Protein AF-A0A9D4KM71-F1 (afdb_monomer_lite)

Secondary structure (DSSP, 8-state):
-EEEEEEEEPPTT-EEEEEEEEEPPTT--EEEEEEEE--TT-EEEEEEEEE--SS--EEEEEEEE--

Radius of gyration: 13.97 Å; chains: 1; bounding box: 32×14×34 Å

Foldseek 3Di:
DEEEEEEEEDDALEEEEAEEEEEDDPPDAYEYEYEYEDEPNYHYHYYYDYDDDPPHNYHYDYYYDYD

pLDDT: mean 83.38, std 6.77, range [58.06, 92.5]

Organism: Dreissena polymorpha (NCBI:txid45954)

Sequence (67 aa):
MATVTQKMYIPSGTMATVSQRMYIPRDTIATVNQRMYIPSGTMATVTQRTYRPCDPMATMTQRLYIP

Structure (mmCIF, N/CA/C/O backbone):
data_AF-A0A9D4KM71-F1
#
_entry.id   AF-A0A9D4KM71-F1
#
loop_
_atom_site.group_PDB
_atom_site.id
_atom_site.type_symbol
_atom_site.label_atom_id
_atom_site.label_alt_id
_atom_site.label_comp_id
_atom_site.label_asym_id
_atom_site.label_entity_id
_atom_site.labe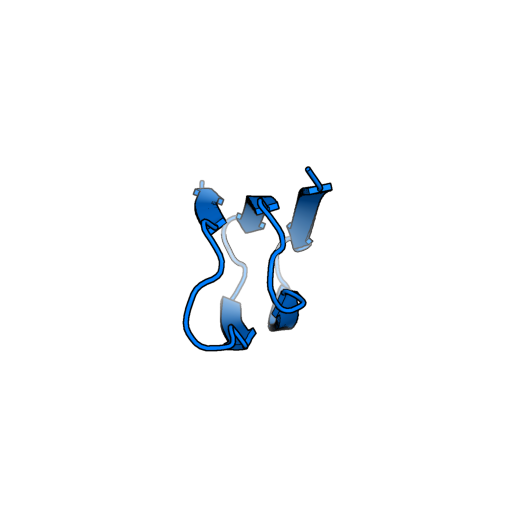l_seq_id
_atom_site.pdbx_PDB_ins_code
_atom_site.Cartn_x
_atom_site.Cartn_y
_atom_site.Cartn_z
_atom_site.occupancy
_atom_site.B_iso_or_equiv
_atom_site.auth_seq_id
_atom_site.auth_comp_id
_atom_site.auth_asym_id
_atom_site.auth_atom_id
_atom_site.pdbx_PDB_model_num
ATOM 1 N N . MET A 1 1 ? 16.591 5.118 -9.183 1.00 75.56 1 MET A N 1
ATOM 2 C CA . MET A 1 1 ? 16.066 4.365 -8.022 1.00 75.56 1 MET A CA 1
ATOM 3 C C . MET A 1 1 ? 14.781 5.033 -7.568 1.00 75.56 1 MET A C 1
ATOM 5 O O . MET A 1 1 ? 14.791 6.243 -7.387 1.00 75.56 1 MET A O 1
ATOM 9 N N . ALA A 1 2 ? 13.692 4.280 -7.434 1.00 80.25 2 ALA A N 1
ATOM 10 C CA . ALA A 1 2 ? 12.399 4.795 -6.987 1.00 80.25 2 ALA A CA 1
ATOM 11 C C . ALA A 1 2 ? 12.006 4.159 -5.650 1.00 80.25 2 ALA A C 1
ATOM 13 O O . ALA A 1 2 ? 12.115 2.945 -5.486 1.00 80.25 2 ALA A O 1
ATOM 14 N N . THR A 1 3 ? 11.514 4.963 -4.710 1.00 85.88 3 THR A N 1
ATOM 15 C CA . THR A 1 3 ? 10.999 4.461 -3.432 1.00 85.88 3 THR A CA 1
ATOM 16 C C . THR A 1 3 ? 9.542 4.858 -3.287 1.00 85.88 3 THR A C 1
ATOM 18 O O . THR A 1 3 ? 9.213 6.041 -3.315 1.00 85.88 3 THR A O 1
ATOM 21 N N . VAL A 1 4 ? 8.670 3.872 -3.095 1.00 84.75 4 VAL A N 1
ATOM 22 C CA . VAL A 1 4 ? 7.243 4.089 -2.851 1.00 84.75 4 VAL A CA 1
ATOM 23 C C . VAL A 1 4 ? 6.918 3.618 -1.445 1.00 84.75 4 VAL A C 1
ATOM 25 O O . VAL A 1 4 ? 7.182 2.471 -1.087 1.00 84.75 4 VAL A O 1
ATOM 28 N N . THR A 1 5 ? 6.328 4.501 -0.642 1.00 89.69 5 THR A N 1
ATOM 29 C CA . THR A 1 5 ? 5.813 4.147 0.683 1.00 89.69 5 THR A CA 1
ATOM 30 C C . THR A 1 5 ? 4.325 4.427 0.738 1.00 89.69 5 THR A C 1
ATOM 32 O O . THR A 1 5 ? 3.897 5.542 0.458 1.00 89.69 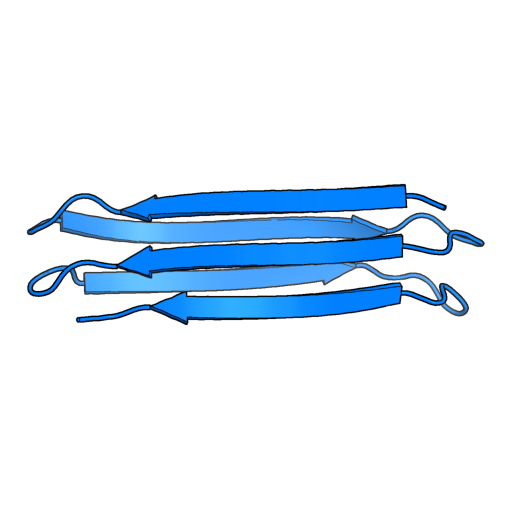5 THR A O 1
ATOM 35 N N . GLN A 1 6 ? 3.539 3.429 1.130 1.00 88.62 6 GLN A N 1
ATOM 36 C CA . GLN A 1 6 ? 2.105 3.582 1.327 1.00 88.62 6 GLN A CA 1
ATOM 37 C C . GLN A 1 6 ? 1.717 3.149 2.740 1.00 88.62 6 GLN A C 1
ATOM 39 O O . GLN A 1 6 ? 2.168 2.115 3.241 1.00 88.62 6 GLN A O 1
ATOM 44 N N . LYS A 1 7 ? 0.871 3.954 3.384 1.00 91.88 7 LYS A N 1
ATOM 45 C CA . LYS A 1 7 ? 0.253 3.638 4.671 1.00 91.88 7 LYS A CA 1
ATOM 46 C C . LYS A 1 7 ? -1.257 3.678 4.504 1.00 91.88 7 LYS A C 1
ATOM 48 O O . LYS A 1 7 ? -1.774 4.616 3.906 1.00 91.88 7 LYS A O 1
ATOM 53 N N . MET A 1 8 ? -1.940 2.675 5.037 1.00 90.31 8 MET A N 1
ATOM 54 C CA . MET A 1 8 ? -3.394 2.594 5.017 1.00 90.31 8 MET A CA 1
ATOM 55 C C . MET A 1 8 ? -3.930 2.301 6.413 1.00 90.31 8 MET A C 1
ATOM 57 O O . MET A 1 8 ? -3.405 1.431 7.110 1.00 90.31 8 MET A O 1
ATOM 61 N N . TYR A 1 9 ? -4.978 3.027 6.790 1.00 90.88 9 TYR A N 1
ATOM 62 C CA . TYR A 1 9 ? -5.705 2.857 8.039 1.00 90.88 9 TYR A CA 1
ATOM 63 C C . TYR A 1 9 ? -7.161 2.542 7.716 1.00 90.88 9 TYR A C 1
ATOM 65 O O . TYR A 1 9 ? -7.807 3.312 7.005 1.00 90.88 9 TYR A O 1
ATOM 73 N N . ILE A 1 10 ? -7.658 1.413 8.212 1.00 88.81 10 ILE A N 1
ATOM 74 C CA . ILE A 1 10 ? -9.068 1.046 8.077 1.00 88.81 10 ILE A CA 1
ATOM 75 C C . ILE A 1 10 ? -9.794 1.477 9.361 1.00 88.81 10 ILE A C 1
ATOM 77 O O . ILE A 1 10 ? -9.295 1.184 10.444 1.00 88.81 10 ILE A O 1
ATOM 8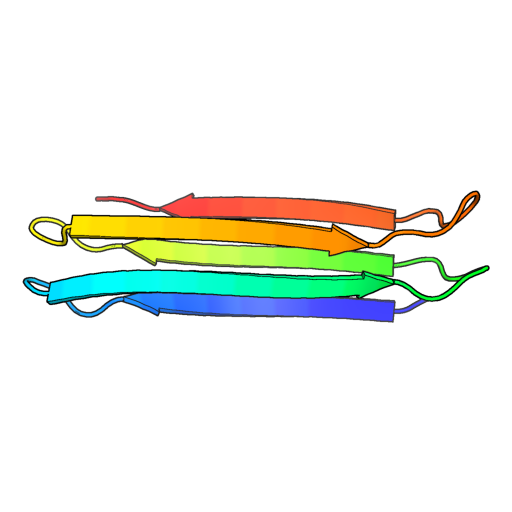1 N N . PRO A 1 11 ? -10.930 2.190 9.286 1.00 85.62 11 PRO A N 1
ATOM 82 C CA . PRO A 1 11 ? -11.711 2.534 10.473 1.00 85.62 11 PRO A CA 1
ATOM 83 C C . PRO A 1 11 ? -12.281 1.298 11.188 1.00 85.62 11 PRO A C 1
ATOM 85 O O . PRO A 1 11 ? -12.614 0.300 10.549 1.00 85.62 11 PRO A O 1
ATOM 88 N N . SER A 1 12 ? -12.432 1.379 12.511 1.00 88.12 12 SER A N 1
ATOM 89 C CA . SER A 1 12 ? -12.984 0.296 13.336 1.00 88.12 12 SER A CA 1
ATOM 90 C C . SER A 1 12 ? -14.466 0.048 13.095 1.00 88.12 12 SER A C 1
ATOM 92 O O . SER A 1 12 ? -15.209 0.948 12.707 1.00 88.12 12 SER A O 1
ATOM 94 N N . GLY A 1 13 ? -14.891 -1.197 13.336 1.00 81.69 13 GLY A N 1
ATOM 95 C CA . GLY A 1 13 ? -16.294 -1.602 13.217 1.00 81.69 13 GLY A CA 1
ATOM 96 C C . GLY A 1 13 ? -16.833 -1.542 11.788 1.00 81.69 13 GLY A C 1
ATOM 97 O O . GLY A 1 13 ? -18.045 -1.512 11.592 1.00 81.69 13 GLY A O 1
ATOM 98 N N . THR A 1 14 ? -15.948 -1.492 10.789 1.00 81.00 14 THR A N 1
ATOM 99 C CA . THR A 1 14 ? -16.337 -1.433 9.380 1.00 81.00 14 THR A CA 1
ATOM 100 C C . THR A 1 14 ? -16.114 -2.766 8.674 1.00 81.00 14 THR A C 1
ATOM 102 O O . THR A 1 14 ? -15.329 -3.617 9.100 1.00 81.00 14 THR A O 1
ATOM 105 N N . MET A 1 15 ? -16.820 -2.942 7.559 1.00 87.31 15 MET A N 1
ATOM 106 C CA . MET A 1 15 ? -16.448 -3.919 6.544 1.00 87.31 15 MET A CA 1
ATOM 107 C C . MET A 1 15 ? -15.694 -3.183 5.443 1.00 87.31 15 MET A C 1
ATOM 109 O O . MET A 1 15 ? -16.217 -2.223 4.877 1.00 87.31 15 MET A O 1
ATOM 113 N N . ALA A 1 16 ? -14.473 -3.618 5.145 1.00 84.12 16 A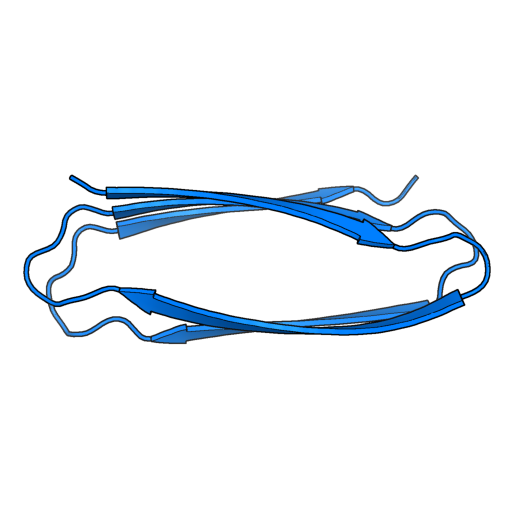LA A N 1
ATOM 114 C CA . ALA A 1 16 ? -13.620 -2.956 4.170 1.00 84.12 16 ALA A CA 1
ATOM 115 C C . ALA A 1 16 ? -13.064 -3.947 3.147 1.00 84.12 16 ALA A C 1
ATOM 117 O O . ALA A 1 16 ? -12.471 -4.970 3.489 1.00 84.12 16 ALA A O 1
ATOM 118 N N 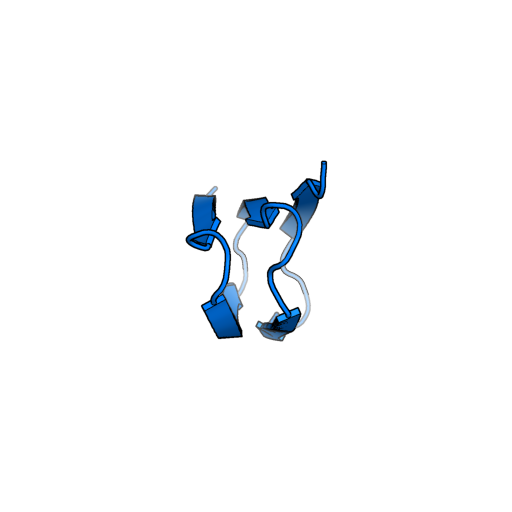. THR A 1 17 ? -13.190 -3.606 1.868 1.00 88.31 17 THR A N 1
ATOM 119 C CA . THR A 1 17 ? -12.495 -4.308 0.788 1.00 88.31 17 THR A CA 1
ATOM 120 C C . THR A 1 17 ? -11.448 -3.382 0.198 1.00 88.31 17 THR A C 1
ATOM 122 O O . THR A 1 17 ? -11.765 -2.344 -0.377 1.00 88.31 17 THR A O 1
ATOM 125 N N . VAL A 1 18 ? -10.182 -3.766 0.331 1.00 84.94 18 VAL A N 1
ATOM 126 C CA . VAL A 1 18 ? -9.043 -3.002 -0.172 1.00 84.94 18 VAL A CA 1
ATOM 127 C C . VAL A 1 18 ? -8.415 -3.756 -1.334 1.00 84.94 18 VAL A C 1
ATOM 129 O O . VAL A 1 18 ? -7.923 -4.871 -1.175 1.00 84.94 18 VAL A O 1
ATOM 132 N N . SER A 1 19 ? -8.380 -3.119 -2.502 1.00 87.06 19 SER A N 1
ATOM 133 C CA . SER A 1 19 ? -7.675 -3.626 -3.681 1.00 87.06 19 SER A CA 1
ATOM 134 C C . SER A 1 19 ? -6.576 -2.661 -4.097 1.00 87.06 19 SER A C 1
ATOM 136 O O . SER A 1 19 ? -6.842 -1.499 -4.388 1.00 87.06 19 SER A O 1
ATOM 138 N N . GLN A 1 20 ? -5.338 -3.149 -4.153 1.00 84.56 20 GLN A N 1
ATOM 139 C CA . GLN A 1 20 ? -4.184 -2.355 -4.567 1.00 84.56 20 GLN A CA 1
ATOM 140 C C . GLN A 1 20 ? -3.524 -2.957 -5.803 1.00 84.56 20 GLN A C 1
ATOM 142 O O . GLN A 1 20 ? -3.303 -4.168 -5.883 1.00 84.56 20 GLN A O 1
ATOM 147 N N . ARG A 1 21 ? -3.183 -2.091 -6.761 1.00 85.94 21 ARG A N 1
ATOM 148 C CA . ARG A 1 21 ? -2.396 -2.446 -7.943 1.00 85.94 21 ARG A CA 1
ATOM 149 C C . ARG A 1 21 ? -1.148 -1.589 -8.007 1.00 85.94 21 ARG A C 1
ATOM 151 O O . ARG A 1 21 ? -1.221 -0.377 -7.826 1.00 85.94 21 ARG A O 1
ATOM 158 N N . MET A 1 22 ? -0.025 -2.228 -8.292 1.00 83.94 22 MET A N 1
ATOM 159 C CA . MET A 1 22 ? 1.250 -1.557 -8.482 1.00 83.94 22 MET A CA 1
ATOM 160 C C . MET A 1 22 ? 1.894 -2.003 -9.787 1.00 83.94 22 MET A C 1
ATOM 162 O O . MET A 1 22 ? 1.931 -3.197 -10.082 1.00 83.94 22 MET A O 1
ATOM 166 N N . TYR A 1 23 ? 2.424 -1.036 -10.531 1.00 84.56 23 TYR A N 1
ATOM 167 C CA . TYR A 1 23 ? 3.199 -1.260 -11.745 1.00 84.56 23 TYR A CA 1
ATOM 168 C C . TYR A 1 23 ? 4.619 -0.762 -11.508 1.00 84.56 23 TYR A C 1
ATOM 170 O O . TYR A 1 23 ? 4.815 0.406 -11.176 1.00 84.56 23 TYR A O 1
ATOM 178 N N . ILE A 1 24 ? 5.595 -1.654 -11.654 1.00 81.44 24 ILE A N 1
ATOM 179 C CA . ILE A 1 24 ? 7.012 -1.289 -11.623 1.00 81.44 24 ILE A CA 1
ATOM 180 C C . ILE A 1 24 ? 7.508 -1.245 -13.073 1.00 81.44 24 ILE A C 1
ATOM 182 O O . ILE A 1 24 ? 7.384 -2.258 -13.763 1.00 81.44 24 ILE A O 1
ATOM 186 N N . PRO A 1 25 ? 8.032 -0.104 -13.558 1.00 77.88 25 PRO A N 1
ATOM 187 C CA . PRO A 1 25 ? 8.585 -0.006 -14.908 1.00 77.88 25 PRO A CA 1
ATOM 188 C C . PRO A 1 25 ? 9.797 -0.929 -15.128 1.00 77.88 25 PRO A C 1
ATOM 190 O O . PRO A 1 25 ? 10.443 -1.363 -14.171 1.00 77.88 25 PRO A O 1
ATOM 193 N N . ARG A 1 26 ? 10.118 -1.209 -16.401 1.00 76.50 26 ARG A N 1
ATOM 194 C CA . ARG A 1 26 ? 11.351 -1.921 -16.794 1.00 76.50 26 ARG A CA 1
ATOM 195 C C . ARG A 1 26 ? 12.595 -1.148 -16.354 1.00 76.50 26 ARG A C 1
ATOM 197 O O . ARG A 1 26 ? 12.523 0.061 -16.131 1.00 76.50 26 ARG A O 1
ATOM 204 N N . ASP A 1 27 ? 13.698 -1.873 -16.170 1.00 72.06 27 ASP A N 1
ATOM 205 C CA . ASP A 1 27 ? 15.033 -1.326 -15.876 1.00 72.06 27 ASP A CA 1
ATOM 206 C C . ASP A 1 27 ? 15.085 -0.383 -14.660 1.00 72.06 27 ASP A C 1
ATOM 208 O O . ASP A 1 27 ? 15.943 0.490 -14.539 1.00 72.06 27 ASP A O 1
ATOM 212 N N . THR A 1 28 ? 14.140 -0.544 -13.730 1.00 73.12 28 THR A N 1
ATOM 213 C CA . THR A 1 28 ? 14.009 0.313 -12.554 1.00 73.12 28 THR A CA 1
ATOM 214 C C . THR A 1 28 ? 14.371 -0.457 -11.293 1.00 73.12 28 THR A C 1
ATOM 216 O O . THR A 1 28 ? 13.754 -1.473 -10.973 1.00 73.12 28 THR A O 1
ATOM 219 N N . ILE A 1 29 ? 15.316 0.082 -10.516 1.00 79.69 29 ILE A N 1
ATOM 220 C CA . ILE A 1 29 ? 15.508 -0.331 -9.122 1.00 79.69 29 ILE A CA 1
ATOM 221 C C . ILE A 1 29 ? 14.424 0.335 -8.276 1.00 79.69 29 ILE A C 1
ATOM 223 O O . ILE A 1 29 ? 14.390 1.571 -8.181 1.00 79.69 29 ILE A O 1
ATOM 227 N N . ALA A 1 30 ? 13.553 -0.472 -7.669 1.00 82.19 30 ALA A N 1
ATOM 228 C CA . ALA A 1 30 ? 12.415 0.013 -6.897 1.00 82.19 30 ALA A CA 1
ATOM 229 C C . ALA A 1 30 ? 12.352 -0.593 -5.489 1.00 82.19 30 ALA A C 1
ATOM 231 O O . ALA A 1 30 ? 12.379 -1.811 -5.320 1.00 82.19 30 ALA A O 1
ATOM 232 N N . THR A 1 31 ? 12.174 0.255 -4.479 1.00 86.12 31 THR A N 1
ATOM 233 C CA . THR A 1 31 ? 11.880 -0.176 -3.108 1.00 86.12 31 THR A CA 1
ATOM 234 C C . THR A 1 31 ? 10.453 0.202 -2.763 1.00 86.12 31 THR A C 1
ATOM 236 O O . THR A 1 31 ? 10.069 1.369 -2.824 1.00 86.12 31 THR A O 1
ATOM 239 N N . VAL A 1 32 ? 9.654 -0.781 -2.373 1.00 85.31 32 VAL A N 1
ATOM 240 C CA . VAL A 1 32 ? 8.241 -0.588 -2.059 1.00 85.31 32 VAL A CA 1
ATOM 241 C C . VAL A 1 32 ? 7.982 -1.018 -0.627 1.00 85.31 32 VAL A C 1
ATOM 243 O O . VAL A 1 32 ? 8.201 -2.172 -0.269 1.00 85.31 32 VAL A O 1
ATOM 246 N N . ASN A 1 33 ? 7.478 -0.089 0.181 1.00 88.62 33 ASN A N 1
ATOM 247 C CA . ASN A 1 33 ? 7.096 -0.332 1.565 1.00 88.62 33 ASN A CA 1
ATOM 248 C C . ASN A 1 33 ? 5.607 -0.062 1.757 1.00 88.62 33 ASN A C 1
ATOM 250 O O . ASN A 1 33 ? 5.130 1.050 1.537 1.00 88.62 33 ASN A O 1
ATOM 254 N N . GLN A 1 34 ? 4.873 -1.061 2.228 1.00 89.19 34 GLN A N 1
ATOM 255 C CA . GLN A 1 34 ? 3.452 -0.935 2.519 1.00 89.19 34 GLN A CA 1
ATOM 256 C C . GLN A 1 34 ? 3.172 -1.287 3.968 1.00 89.19 34 GLN A C 1
ATOM 258 O O . GLN A 1 34 ? 3.646 -2.299 4.484 1.00 89.19 34 GLN A O 1
ATOM 263 N N . ARG A 1 35 ? 2.389 -0.435 4.628 1.00 91.94 35 ARG A N 1
ATOM 264 C CA . ARG A 1 35 ? 1.892 -0.680 5.979 1.00 91.94 35 ARG A CA 1
ATOM 265 C C . ARG A 1 35 ? 0.384 -0.550 6.007 1.00 91.94 35 ARG A C 1
ATOM 267 O O . ARG A 1 35 ? -0.155 0.452 5.543 1.00 91.94 35 ARG A O 1
ATOM 274 N N . MET A 1 36 ? -0.271 -1.541 6.587 1.00 90.81 36 MET A N 1
ATOM 275 C CA . MET A 1 36 ? -1.710 -1.540 6.785 1.00 90.81 36 MET A CA 1
ATOM 276 C C . MET A 1 36 ? -2.036 -1.762 8.255 1.00 90.81 36 MET A C 1
ATOM 278 O O . MET A 1 36 ? -1.474 -2.660 8.879 1.00 90.81 36 MET A O 1
ATOM 282 N N . TYR A 1 37 ? -2.932 -0.932 8.782 1.00 92.50 37 TYR A N 1
ATOM 283 C CA . TYR A 1 37 ? -3.499 -1.064 10.116 1.00 92.50 37 TYR A CA 1
ATOM 284 C C . TYR A 1 37 ? -4.981 -1.413 9.997 1.00 92.50 37 TYR A C 1
ATOM 286 O O . TYR A 1 37 ? -5.740 -0.671 9.364 1.00 92.50 37 TYR A O 1
ATOM 294 N N . ILE A 1 38 ? -5.372 -2.533 10.601 1.00 89.56 38 ILE A N 1
ATOM 295 C CA . ILE A 1 38 ? -6.753 -3.009 10.642 1.00 89.56 38 ILE A CA 1
ATOM 296 C C . ILE A 1 38 ? -7.136 -3.155 12.117 1.00 89.56 38 ILE A C 1
ATOM 298 O O . ILE A 1 38 ? -6.612 -4.051 12.769 1.00 89.56 38 ILE A O 1
ATOM 302 N N . PRO A 1 39 ? -7.990 -2.281 12.670 1.00 88.38 39 PRO A N 1
ATOM 303 C CA . PRO A 1 39 ? -8.422 -2.371 14.059 1.00 88.38 39 PRO A CA 1
ATOM 304 C C . PRO A 1 39 ? -9.303 -3.597 14.304 1.00 88.38 39 PRO A C 1
ATOM 306 O O . PRO A 1 39 ? -9.976 -4.095 13.395 1.00 88.38 39 PRO A O 1
ATOM 309 N N . SER A 1 40 ? -9.352 -4.033 15.561 1.00 83.88 40 SER A N 1
ATOM 310 C CA . SER A 1 40 ? -10.234 -5.107 16.013 1.00 83.88 40 SER A CA 1
ATOM 311 C C . SER A 1 40 ? -11.710 -4.799 15.715 1.00 83.88 40 SER A C 1
ATOM 313 O O . SER A 1 40 ? -12.130 -3.642 15.612 1.00 83.88 40 SER A O 1
ATOM 315 N N . GLY A 1 41 ? -12.502 -5.853 15.498 1.00 81.69 41 GLY A N 1
ATOM 316 C CA . GLY A 1 41 ? -13.914 -5.729 15.109 1.00 81.69 41 GLY A CA 1
ATOM 317 C C . GLY A 1 41 ? -14.147 -5.280 13.660 1.00 81.69 41 GLY A C 1
ATOM 318 O O . GLY A 1 41 ? -15.282 -4.997 13.288 1.00 81.69 41 GLY A O 1
ATOM 319 N N . THR A 1 42 ? -13.097 -5.220 12.838 1.00 86.19 42 THR A N 1
ATOM 320 C CA . THR A 1 42 ? -13.184 -4.889 11.408 1.00 86.19 42 THR A CA 1
ATOM 321 C C . THR A 1 42 ? -13.070 -6.160 10.580 1.00 86.19 42 THR A C 1
ATOM 323 O O . THR A 1 42 ? -12.103 -6.908 10.721 1.00 86.19 42 THR A O 1
ATOM 326 N N . MET A 1 43 ? -14.016 -6.391 9.672 1.00 85.25 43 MET A N 1
ATOM 327 C CA . MET A 1 43 ? -13.869 -7.437 8.659 1.00 85.25 43 MET A CA 1
ATOM 328 C C . MET A 1 43 ? -13.232 -6.824 7.419 1.00 85.25 43 MET A C 1
ATOM 330 O O . MET A 1 43 ? -13.841 -6.001 6.736 1.00 85.25 43 MET A O 1
ATOM 334 N N . ALA A 1 44 ? -11.989 -7.206 7.140 1.00 85.94 44 ALA A N 1
ATOM 335 C CA . ALA A 1 44 ? -11.226 -6.641 6.040 1.00 85.94 44 ALA A CA 1
ATOM 336 C C . ALA A 1 44 ? -10.761 -7.719 5.062 1.00 85.94 44 ALA A C 1
ATOM 338 O O . ALA A 1 44 ? -10.154 -8.717 5.449 1.00 85.94 44 ALA A O 1
ATOM 339 N N . THR A 1 45 ? -10.990 -7.482 3.774 1.00 87.50 45 THR A N 1
ATOM 340 C CA . THR A 1 45 ? -10.407 -8.279 2.692 1.00 87.50 45 THR A CA 1
ATOM 341 C C . THR A 1 45 ? -9.412 -7.422 1.935 1.00 87.50 45 THR A C 1
ATOM 343 O O . THR A 1 45 ? -9.762 -6.366 1.407 1.00 87.50 45 THR A O 1
ATOM 346 N N . VAL A 1 46 ? -8.164 -7.882 1.870 1.00 83.81 46 VAL A N 1
ATOM 347 C CA . VAL A 1 46 ? -7.062 -7.139 1.260 1.00 83.81 46 VAL A CA 1
ATOM 348 C C . VAL A 1 46 ? -6.496 -7.955 0.114 1.00 83.81 46 VAL A C 1
ATOM 350 O O . VAL A 1 46 ? -5.992 -9.054 0.314 1.00 83.81 46 VAL A O 1
ATOM 353 N N . THR A 1 47 ? -6.565 -7.407 -1.095 1.00 86.62 47 THR A N 1
ATOM 354 C CA . THR A 1 47 ? -5.955 -8.007 -2.282 1.00 86.62 47 THR A CA 1
ATOM 355 C C . THR A 1 47 ? -4.912 -7.065 -2.853 1.00 86.62 47 THR A C 1
ATOM 357 O O . THR A 1 47 ? -5.173 -5.883 -3.089 1.00 86.62 47 THR A O 1
ATOM 360 N N . GLN A 1 48 ? -3.727 -7.601 -3.128 1.00 83.69 48 GLN A N 1
ATOM 361 C CA . GLN A 1 48 ? -2.656 -6.867 -3.781 1.00 83.69 48 GLN A CA 1
ATOM 362 C C . GLN A 1 48 ? -2.226 -7.576 -5.060 1.00 83.69 48 GLN A C 1
ATOM 364 O O . GLN A 1 48 ? -1.999 -8.783 -5.066 1.00 83.69 48 GLN A O 1
ATOM 369 N N . ARG A 1 49 ? -2.089 -6.809 -6.145 1.00 84.81 49 ARG A N 1
ATOM 370 C CA . ARG A 1 49 ? -1.441 -7.269 -7.373 1.00 84.81 49 ARG A CA 1
ATOM 371 C C . ARG A 1 49 ? -0.287 -6.361 -7.733 1.00 84.81 49 ARG A C 1
ATOM 373 O O . ARG A 1 49 ? -0.446 -5.143 -7.832 1.00 84.81 49 ARG A O 1
ATOM 380 N N . THR A 1 50 ? 0.842 -6.986 -8.010 1.00 81.50 50 THR A N 1
ATOM 381 C CA . THR A 1 50 ? 2.029 -6.302 -8.494 1.00 81.50 50 THR A CA 1
ATOM 382 C C . THR A 1 50 ? 2.358 -6.818 -9.880 1.00 81.50 50 THR A C 1
ATOM 384 O O . THR A 1 50 ? 2.558 -8.014 -10.064 1.00 81.50 50 THR A O 1
ATOM 387 N N . TYR A 1 51 ? 2.461 -5.901 -10.835 1.00 83.56 51 TYR A N 1
ATOM 388 C CA . TYR A 1 51 ? 2.976 -6.181 -12.164 1.00 83.56 51 TYR A CA 1
ATOM 389 C C . TYR A 1 51 ? 4.432 -5.741 -12.238 1.00 83.56 51 TYR A C 1
ATOM 391 O O . TYR A 1 51 ? 4.762 -4.575 -11.993 1.00 83.56 51 TYR A O 1
ATOM 399 N N . ARG A 1 52 ? 5.298 -6.700 -12.562 1.00 77.00 52 ARG A N 1
ATOM 400 C CA . ARG A 1 52 ? 6.724 -6.494 -12.789 1.00 77.00 52 ARG A CA 1
ATOM 401 C C . ARG A 1 52 ? 7.085 -7.113 -14.138 1.00 77.00 52 ARG A C 1
ATOM 403 O O . ARG A 1 52 ? 6.702 -8.257 -14.375 1.00 77.00 52 ARG A O 1
ATOM 410 N N . PRO A 1 53 ? 7.774 -6.385 -15.024 1.00 74.06 53 PRO A N 1
ATOM 411 C CA . PRO A 1 53 ? 8.384 -6.987 -16.206 1.00 74.06 53 PRO A CA 1
ATOM 412 C C . PRO A 1 53 ? 9.492 -7.985 -15.805 1.00 74.06 53 PRO A C 1
ATOM 414 O O . PRO A 1 53 ? 9.839 -8.054 -14.629 1.00 74.06 53 PRO A O 1
ATOM 417 N N . CYS A 1 54 ? 10.047 -8.753 -16.753 1.00 58.06 54 CYS A N 1
ATOM 418 C CA . CYS A 1 54 ? 11.342 -9.413 -16.526 1.00 58.06 54 CYS A CA 1
ATOM 419 C C . CYS A 1 54 ? 12.405 -8.342 -16.238 1.00 58.06 54 CYS A C 1
ATOM 421 O O . CYS A 1 54 ? 12.355 -7.260 -16.825 1.00 58.06 54 CYS A O 1
ATOM 423 N N . ASP A 1 55 ? 13.314 -8.651 -15.313 1.00 61.03 55 ASP A N 1
ATOM 424 C CA . ASP A 1 55 ? 14.533 -7.889 -14.988 1.00 61.03 55 ASP A CA 1
ATOM 425 C C . ASP A 1 55 ? 14.488 -6.637 -14.064 1.00 61.03 55 ASP A C 1
ATOM 427 O O . ASP A 1 55 ? 15.538 -6.024 -13.861 1.00 61.03 55 ASP A O 1
ATOM 431 N N . PRO A 1 56 ? 13.391 -6.229 -13.387 1.00 64.44 56 PRO A N 1
ATOM 432 C CA . PRO A 1 56 ? 13.466 -5.172 -12.383 1.00 64.44 56 PRO A CA 1
ATOM 433 C C . PRO A 1 56 ? 14.039 -5.711 -11.063 1.00 64.44 56 PRO A C 1
ATOM 435 O O . PRO A 1 56 ? 13.467 -6.603 -10.429 1.00 64.44 56 PRO A O 1
ATOM 438 N N . MET A 1 57 ? 15.123 -5.102 -10.575 1.00 73.50 57 MET A N 1
ATOM 439 C CA . MET A 1 57 ? 15.570 -5.293 -9.192 1.00 73.50 57 MET A CA 1
ATOM 440 C C . MET A 1 57 ? 14.625 -4.542 -8.249 1.00 73.50 57 MET A C 1
ATOM 442 O O . MET A 1 57 ? 14.788 -3.346 -8.001 1.00 73.50 57 MET A O 1
ATOM 446 N N . ALA A 1 58 ? 13.606 -5.230 -7.734 1.00 76.56 58 ALA A N 1
ATOM 447 C CA . ALA A 1 58 ? 12.607 -4.601 -6.880 1.00 76.56 58 ALA A CA 1
ATOM 448 C C . ALA A 1 58 ? 12.401 -5.326 -5.544 1.00 76.56 58 ALA A C 1
ATOM 450 O O . ALA A 1 58 ? 12.018 -6.497 -5.497 1.00 76.56 58 ALA A O 1
ATOM 451 N N . THR A 1 59 ? 12.549 -4.586 -4.448 1.00 82.12 59 THR A N 1
ATOM 452 C CA . THR A 1 59 ? 12.330 -5.075 -3.082 1.00 82.12 59 THR A CA 1
ATOM 453 C C . THR A 1 59 ? 10.955 -4.633 -2.602 1.00 82.12 59 THR A C 1
ATOM 455 O O . THR A 1 59 ? 10.616 -3.451 -2.669 1.00 82.12 59 THR A O 1
ATOM 458 N N . MET A 1 60 ? 10.145 -5.584 -2.138 1.00 82.75 60 MET A N 1
ATOM 459 C CA . MET A 1 60 ? 8.807 -5.331 -1.603 1.00 82.75 60 MET A CA 1
ATOM 460 C C . MET A 1 60 ? 8.712 -5.787 -0.159 1.00 82.75 60 MET A C 1
ATOM 462 O O . MET A 1 60 ? 8.945 -6.954 0.138 1.00 82.75 60 MET A O 1
ATOM 466 N N . THR A 1 61 ? 8.296 -4.870 0.707 1.00 86.19 61 THR A N 1
ATOM 467 C CA . THR A 1 61 ? 8.034 -5.147 2.114 1.00 86.19 61 THR A CA 1
ATOM 468 C C . THR A 1 61 ? 6.609 -4.736 2.441 1.00 86.19 61 THR A C 1
ATOM 470 O O . THR A 1 61 ? 6.244 -3.564 2.323 1.00 86.19 61 THR A O 1
ATOM 473 N N . GLN A 1 62 ? 5.812 -5.693 2.906 1.00 85.62 62 GLN A N 1
ATOM 474 C CA . GLN A 1 62 ? 4.466 -5.454 3.412 1.00 85.62 62 GLN A CA 1
ATOM 475 C C . GLN A 1 62 ? 4.425 -5.752 4.910 1.00 85.62 62 GLN A C 1
ATOM 477 O O . GLN A 1 62 ? 4.931 -6.775 5.365 1.00 85.62 62 GLN A O 1
ATOM 482 N N . ARG A 1 63 ? 3.816 -4.854 5.686 1.00 89.38 63 ARG A N 1
ATOM 483 C CA . ARG A 1 63 ? 3.501 -5.087 7.097 1.00 89.38 63 ARG A CA 1
ATOM 484 C C . ARG A 1 63 ? 2.014 -4.878 7.321 1.00 89.38 63 ARG A C 1
ATOM 486 O O . ARG A 1 63 ? 1.489 -3.802 7.035 1.00 89.38 63 ARG A O 1
ATOM 493 N N . LEU A 1 64 ? 1.371 -5.900 7.860 1.00 86.81 64 LEU A N 1
ATOM 494 C CA . LEU A 1 64 ? -0.005 -5.856 8.318 1.00 86.81 64 LEU A CA 1
ATOM 495 C C . LEU A 1 64 ? 0.001 -5.869 9.845 1.00 86.81 64 LEU A C 1
ATOM 497 O O . LEU A 1 64 ? 0.662 -6.711 10.448 1.00 86.81 64 LEU A O 1
ATOM 501 N N . TYR A 1 65 ? -0.698 -4.916 10.451 1.00 89.69 65 TYR A N 1
ATOM 502 C CA . TYR A 1 65 ? -0.915 -4.864 11.888 1.00 89.69 65 TYR A CA 1
ATOM 503 C C . TYR A 1 65 ? -2.406 -5.007 12.182 1.00 89.69 65 TYR A C 1
ATOM 505 O O . TYR A 1 65 ? -3.213 -4.213 11.691 1.00 89.69 65 TYR A O 1
ATOM 513 N N . ILE A 1 66 ? -2.723 -6.016 12.989 1.00 85.31 66 ILE A N 1
ATOM 514 C CA . ILE A 1 66 ? -4.044 -6.291 13.548 1.00 85.31 66 ILE A CA 1
ATOM 515 C C . ILE A 1 66 ? -3.827 -6.387 15.068 1.00 85.31 66 ILE A C 1
ATOM 517 O O . ILE A 1 66 ? -3.016 -7.225 15.472 1.00 85.31 66 ILE A O 1
ATOM 521 N N . PRO A 1 67 ? -4.420 -5.494 15.879 1.00 80.44 67 PRO A N 1
AT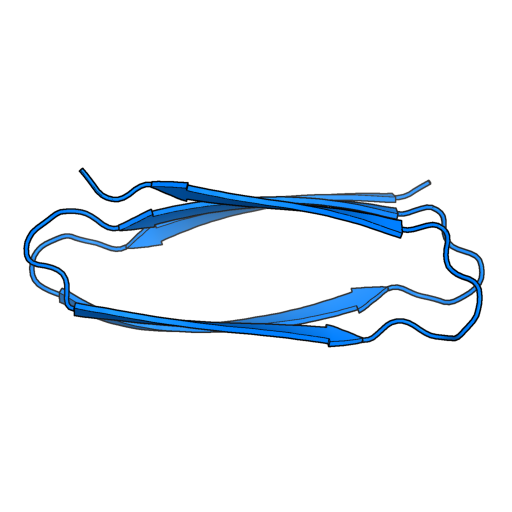OM 522 C CA . PRO A 1 67 ? -4.341 -5.558 17.333 1.00 80.44 67 PRO A CA 1
ATOM 523 C C . PRO A 1 67 ? -5.177 -6.703 17.910 1.00 80.44 67 PRO A C 1
ATOM 525 O O . PRO A 1 67 ? -6.196 -7.079 17.283 1.00 80.44 67 PRO A O 1
#